Protein AF-A0A7V9R9I0-F1 (afdb_monomer)

Secondary structure (DSSP, 8-state):
-HHHHHHHHHHHHHHHHHHHT-HHHHHHHHHHHHHHHHHHHHHHTTTHHHHHHHHHHH-HHHHHHHHHHHHHHHHHHHHHHHS-HHHHHHHHHHHHHHHHHHHH-SSS-HHHHHHHHHHHH-S------------

Radius of gyration: 20.14 Å; Cα contacts (8 Å, |Δi|>4): 36; chains: 1; bounding box: 39×69×48 Å

pLDDT: mean 72.85, std 13.13, range [37.06, 94.62]

Solvent-accessible surface area (backbone atoms only — not comparable to full-atom values): 7776 Å² total; per-residue (Å²): 111,73,62,65,55,47,54,54,48,61,71,43,41,72,59,52,54,55,58,68,67,32,66,68,58,47,52,52,49,52,52,51,48,54,51,52,48,52,54,47,51,66,62,34,50,96,59,32,71,62,46,45,50,53,50,41,76,72,32,66,69,54,44,52,51,52,51,50,53,52,51,52,51,52,50,52,49,54,49,26,73,70,49,64,81,66,43,35,50,52,51,49,53,51,52,50,51,52,47,50,49,42,62,73,35,87,85,48,52,72,67,56,36,47,53,45,45,32,72,75,73,43,72,81,72,76,82,75,78,78,74,80,79,83,127

Structure (mmCIF, N/CA/C/O backbone):
data_AF-A0A7V9R9I0-F1
#
_entry.id   AF-A0A7V9R9I0-F1
#
loop_
_atom_site.group_PDB
_atom_site.id
_atom_site.type_symbol
_atom_site.label_atom_id
_atom_site.label_alt_id
_atom_site.label_comp_id
_atom_site.label_asym_id
_atom_site.label_entity_id
_atom_site.label_seq_id
_atom_site.pdbx_PDB_ins_code
_atom_site.Cartn_x
_atom_site.Cartn_y
_atom_site.Cartn_z
_atom_site.occupancy
_atom_site.B_iso_or_equiv
_atom_site.auth_seq_id
_atom_site.auth_comp_id
_atom_site.auth_asym_id
_atom_site.auth_atom_id
_atom_site.pdbx_PDB_model_num
ATOM 1 N N . MET A 1 1 ? -3.849 14.418 -23.214 1.00 48.44 1 MET A N 1
ATOM 2 C CA . MET A 1 1 ? -3.598 13.506 -22.062 1.00 48.44 1 MET A CA 1
ATOM 3 C C . MET A 1 1 ? -3.880 12.045 -22.398 1.00 48.44 1 MET A C 1
ATOM 5 O O . MET A 1 1 ? -3.061 11.208 -22.042 1.00 48.44 1 MET A O 1
ATOM 9 N N . ARG A 1 2 ? -4.978 11.728 -23.107 1.00 52.19 2 ARG A N 1
ATOM 10 C CA . ARG A 1 2 ? -5.246 10.369 -23.620 1.00 52.19 2 ARG A CA 1
ATOM 11 C C . ARG A 1 2 ? -4.104 9.809 -24.475 1.00 52.19 2 ARG A C 1
ATOM 13 O O . ARG A 1 2 ? -3.836 8.619 -24.391 1.00 52.19 2 ARG A O 1
ATOM 20 N N . ASP A 1 3 ? -3.413 10.670 -25.214 1.00 56.28 3 ASP A N 1
ATOM 21 C CA . ASP A 1 3 ? -2.388 10.250 -26.175 1.00 56.28 3 ASP A CA 1
ATOM 22 C C . ASP A 1 3 ? -1.110 9.758 -25.484 1.00 56.28 3 ASP A C 1
ATOM 24 O O . ASP A 1 3 ? -0.665 8.659 -25.771 1.00 56.28 3 ASP A O 1
ATOM 28 N N . LYS A 1 4 ? -0.600 10.465 -24.460 1.00 57.09 4 LYS A N 1
ATOM 29 C CA . LYS A 1 4 ? 0.560 10.007 -23.659 1.00 57.09 4 LYS A CA 1
ATOM 30 C C . LYS A 1 4 ? 0.298 8.703 -22.900 1.00 57.09 4 LYS A C 1
ATOM 32 O O . LYS A 1 4 ? 1.187 7.863 -22.790 1.00 57.09 4 LYS A O 1
ATOM 37 N N . ALA A 1 5 ? -0.908 8.545 -22.355 1.00 51.47 5 ALA A N 1
ATOM 38 C CA . ALA A 1 5 ? -1.294 7.316 -21.668 1.00 51.47 5 ALA A CA 1
ATOM 39 C C . ALA A 1 5 ? -1.388 6.138 -22.650 1.00 51.47 5 ALA A C 1
ATOM 41 O O . ALA A 1 5 ? -0.917 5.052 -22.333 1.00 51.47 5 ALA A O 1
ATOM 42 N N . ARG A 1 6 ? -1.934 6.361 -23.854 1.00 59.94 6 ARG A N 1
ATOM 43 C CA . ARG A 1 6 ? -1.978 5.353 -24.923 1.00 59.94 6 ARG A CA 1
ATOM 44 C C . ARG A 1 6 ? -0.583 4.945 -25.386 1.00 59.94 6 ARG A C 1
ATOM 46 O O . ARG A 1 6 ? -0.315 3.754 -25.405 1.00 59.94 6 ARG A O 1
ATOM 53 N N . ASP A 1 7 ? 0.308 5.903 -25.616 1.00 67.62 7 ASP A N 1
ATOM 54 C CA . ASP A 1 7 ? 1.692 5.663 -26.059 1.00 67.62 7 ASP A CA 1
ATOM 55 C C . ASP A 1 7 ? 2.506 4.846 -25.031 1.00 67.62 7 ASP A C 1
ATOM 57 O O . ASP A 1 7 ? 3.274 3.935 -25.352 1.00 67.62 7 ASP A O 1
ATOM 61 N N . THR A 1 8 ? 2.282 5.123 -23.741 1.00 63.69 8 THR A N 1
ATOM 62 C CA . THR A 1 8 ? 2.911 4.383 -22.632 1.00 63.69 8 THR A CA 1
ATOM 63 C C . THR A 1 8 ? 2.350 2.961 -22.512 1.00 63.69 8 THR A C 1
ATOM 65 O O . THR A 1 8 ? 3.079 2.019 -22.212 1.00 63.69 8 THR A O 1
ATOM 68 N N . VAL A 1 9 ? 1.053 2.780 -22.769 1.00 66.38 9 VAL A N 1
ATOM 69 C CA . VAL A 1 9 ? 0.413 1.457 -22.772 1.00 66.38 9 VAL A CA 1
ATOM 70 C C . VAL A 1 9 ? 0.850 0.638 -23.990 1.00 66.38 9 VAL A C 1
ATOM 72 O O . VAL A 1 9 ? 1.129 -0.550 -23.849 1.00 66.38 9 VAL A O 1
ATOM 75 N N . GLU A 1 10 ? 0.970 1.256 -25.166 1.00 69.00 10 GLU A N 1
ATOM 76 C CA . GLU A 1 10 ? 1.427 0.595 -26.395 1.00 69.00 10 GLU A CA 1
ATOM 77 C C . GLU A 1 10 ? 2.881 0.130 -26.297 1.00 69.00 10 GLU A C 1
ATOM 79 O O . GLU A 1 10 ? 3.192 -0.999 -26.672 1.00 69.00 10 GLU A O 1
ATOM 84 N N . SER A 1 11 ? 3.760 0.945 -25.712 1.00 68.19 11 SER A N 1
ATOM 85 C CA . SER A 1 11 ? 5.162 0.568 -25.477 1.00 68.19 11 SER A CA 1
ATO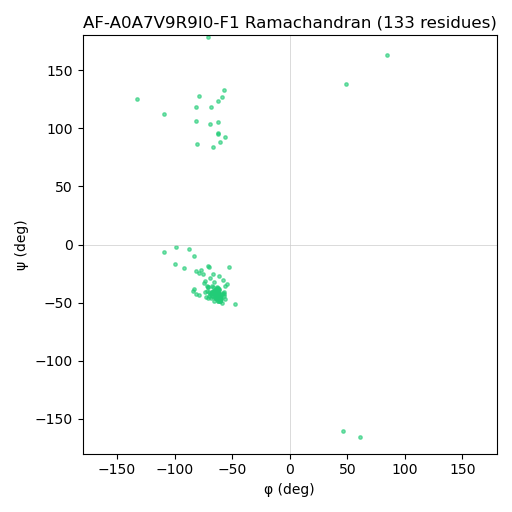M 86 C C . SER A 1 11 ? 5.335 -0.516 -24.404 1.00 68.19 11 SER A C 1
ATOM 88 O O . SER A 1 11 ? 6.269 -1.318 -24.479 1.00 68.19 11 SER A O 1
ATOM 90 N N . ALA A 1 12 ? 4.424 -0.597 -23.429 1.00 68.88 12 ALA A N 1
ATOM 91 C CA . ALA A 1 12 ? 4.421 -1.644 -22.406 1.00 68.88 12 ALA A CA 1
ATOM 92 C C . ALA A 1 12 ? 3.787 -2.965 -22.883 1.00 68.88 12 ALA A C 1
ATOM 94 O O . ALA A 1 12 ? 4.097 -4.025 -22.332 1.00 68.88 12 ALA A O 1
ATOM 95 N N . ARG A 1 13 ? 2.932 -2.922 -23.912 1.00 72.00 13 ARG A N 1
ATOM 96 C CA . ARG A 1 13 ? 2.158 -4.061 -24.426 1.00 72.00 13 ARG A CA 1
ATOM 97 C C . ARG A 1 13 ? 2.968 -5.350 -24.656 1.00 72.00 13 ARG A C 1
ATOM 99 O O . ARG A 1 13 ? 2.561 -6.368 -24.099 1.00 72.00 13 ARG A O 1
ATOM 106 N N . PRO A 1 14 ? 4.109 -5.352 -25.374 1.00 73.88 14 PRO A N 1
ATOM 107 C CA . PRO A 1 14 ? 4.857 -6.589 -25.627 1.00 73.88 14 PRO A CA 1
ATOM 108 C C . PRO A 1 14 ? 5.465 -7.205 -24.357 1.00 73.88 14 PRO A C 1
ATOM 110 O O . PRO A 1 14 ? 5.671 -8.415 -24.287 1.00 73.88 14 PRO A O 1
ATOM 113 N N . TYR A 1 15 ? 5.734 -6.397 -23.329 1.00 62.75 15 TYR A N 1
ATOM 114 C CA . TYR A 1 15 ? 6.225 -6.893 -22.044 1.00 62.75 15 TYR A CA 1
ATOM 115 C C . TYR A 1 15 ? 5.087 -7.477 -21.212 1.00 62.75 15 TYR A C 1
ATOM 117 O O . TYR A 1 15 ? 5.234 -8.558 -20.648 1.00 62.75 15 TYR A O 1
ATOM 125 N N . VAL A 1 16 ? 3.939 -6.797 -21.179 1.00 71.62 16 VAL A N 1
ATOM 126 C CA . VAL A 1 16 ? 2.743 -7.276 -20.475 1.00 71.62 16 VAL A CA 1
ATOM 127 C C . VAL A 1 16 ? 2.232 -8.578 -21.090 1.00 71.62 16 VAL A C 1
ATOM 129 O O . VAL A 1 16 ? 1.967 -9.514 -20.348 1.00 71.62 16 VAL A O 1
ATOM 132 N N . GLU A 1 17 ? 2.156 -8.682 -22.420 1.00 72.19 17 GLU A N 1
ATOM 133 C CA . GLU A 1 17 ? 1.728 -9.909 -23.112 1.00 72.19 17 GLU A CA 1
ATOM 134 C C . GLU A 1 17 ? 2.660 -11.089 -22.812 1.00 72.19 17 GLU A C 1
ATOM 136 O O . GLU A 1 17 ? 2.186 -12.202 -22.590 1.00 72.19 17 GLU A O 1
ATOM 141 N N . ARG A 1 18 ? 3.974 -10.853 -22.715 1.00 71.81 18 ARG A N 1
ATOM 142 C CA . ARG A 1 18 ? 4.944 -11.899 -22.371 1.00 71.81 18 ARG A CA 1
ATOM 143 C C . ARG A 1 18 ? 4.800 -12.394 -20.931 1.00 71.81 18 ARG A C 1
ATOM 145 O O . ARG A 1 18 ? 4.871 -13.595 -20.714 1.00 71.81 18 ARG A O 1
ATOM 152 N N . PHE A 1 19 ? 4.594 -11.498 -19.966 1.00 67.31 19 PHE A N 1
ATOM 153 C CA . PHE A 1 19 ? 4.373 -11.888 -18.567 1.00 67.31 19 PHE A CA 1
ATOM 154 C C . PHE A 1 19 ? 2.981 -12.485 -18.333 1.00 67.31 19 PHE A C 1
ATOM 156 O O . PHE A 1 19 ? 2.825 -13.350 -17.483 1.00 67.31 19 PHE A O 1
ATOM 163 N N . ALA A 1 20 ? 1.968 -12.046 -19.081 1.00 69.56 20 ALA A N 1
ATOM 164 C CA . ALA A 1 20 ? 0.610 -12.573 -18.971 1.00 69.56 20 ALA A CA 1
ATOM 165 C C . ALA A 1 20 ? 0.448 -13.962 -19.606 1.00 69.56 20 ALA A C 1
ATOM 167 O O . ALA A 1 20 ? -0.451 -14.700 -19.219 1.00 69.56 20 ALA A O 1
ATOM 168 N N . SER A 1 21 ? 1.297 -14.303 -20.579 1.00 74.06 21 SER A N 1
ATOM 169 C CA . SER A 1 21 ? 1.277 -15.608 -21.258 1.00 74.06 21 SER A CA 1
ATOM 170 C C . SER A 1 21 ? 2.109 -16.678 -20.543 1.00 74.06 21 SER A C 1
ATOM 172 O O . SER A 1 21 ? 2.151 -17.816 -20.999 1.00 74.06 21 SER A O 1
ATOM 174 N N . ASP A 1 22 ? 2.802 -16.318 -19.463 1.00 82.62 22 ASP A N 1
ATOM 175 C CA . ASP A 1 22 ? 3.575 -17.245 -18.641 1.00 82.62 22 ASP A CA 1
ATOM 176 C C . ASP A 1 22 ? 2.625 -17.963 -17.664 1.00 82.62 22 ASP A C 1
ATOM 178 O O . ASP A 1 22 ? 2.097 -17.353 -16.727 1.00 82.62 22 ASP A O 1
ATOM 182 N N . GLU A 1 23 ? 2.341 -19.241 -17.935 1.00 75.31 23 GLU A N 1
ATOM 183 C CA . GLU A 1 23 ? 1.365 -20.036 -17.175 1.00 75.31 23 GLU A CA 1
ATOM 184 C C . GLU A 1 23 ? 1.792 -20.244 -15.712 1.00 75.31 23 GLU A C 1
ATOM 186 O O . GLU A 1 23 ? 0.958 -20.123 -14.811 1.00 75.31 23 GLU A O 1
ATOM 191 N N . ASP A 1 24 ? 3.089 -20.445 -15.456 1.00 75.50 24 ASP A N 1
ATOM 192 C CA . ASP A 1 24 ? 3.623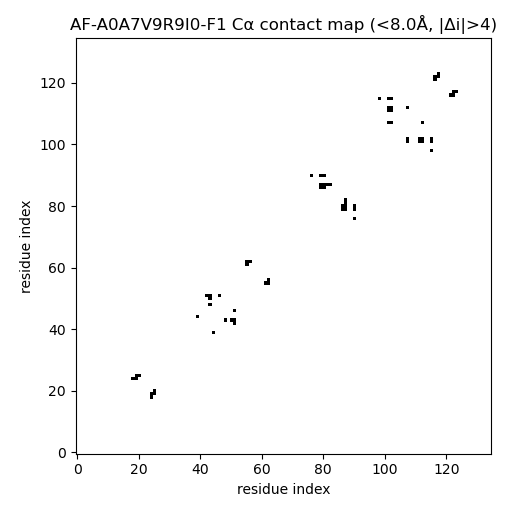 -20.632 -14.103 1.00 75.50 24 ASP A CA 1
ATOM 193 C C . ASP A 1 24 ? 3.493 -19.341 -13.285 1.00 75.50 24 ASP A C 1
ATOM 195 O O . ASP A 1 24 ? 3.051 -19.342 -12.129 1.00 75.50 24 ASP A O 1
ATOM 199 N N . LEU A 1 25 ? 3.829 -18.198 -13.894 1.00 75.94 25 LEU A N 1
ATOM 200 C CA . LEU A 1 25 ? 3.669 -16.899 -13.247 1.00 75.94 25 LEU A CA 1
ATOM 201 C C . LEU A 1 25 ? 2.196 -16.613 -12.927 1.00 75.94 25 LEU A C 1
ATOM 203 O O . LEU A 1 25 ? 1.887 -16.103 -11.845 1.00 75.94 25 LEU A O 1
ATOM 207 N N . HIS A 1 26 ? 1.284 -16.949 -13.839 1.00 80.56 26 HIS A N 1
ATOM 208 C CA . HIS A 1 26 ? -0.149 -16.755 -13.644 1.00 80.56 26 HIS A CA 1
ATOM 209 C C . HIS A 1 26 ? -0.681 -17.551 -12.445 1.00 80.56 26 HIS A C 1
ATOM 211 O O . HIS A 1 26 ? -1.377 -16.981 -11.596 1.00 80.56 26 HIS A O 1
ATOM 217 N N . ASP A 1 27 ? -0.313 -18.826 -12.323 1.00 84.88 27 ASP A N 1
ATOM 218 C CA . ASP A 1 27 ? -0.756 -19.671 -11.215 1.00 84.88 27 ASP A CA 1
ATOM 219 C C . ASP A 1 27 ? -0.205 -19.189 -9.867 1.00 84.88 27 ASP A C 1
ATOM 221 O O . ASP A 1 27 ? -0.954 -19.087 -8.885 1.00 84.88 27 ASP A O 1
ATOM 225 N N . HIS A 1 28 ? 1.067 -18.784 -9.819 1.00 83.00 28 HIS A N 1
ATOM 226 C CA . HIS A 1 28 ? 1.661 -18.197 -8.618 1.00 83.00 28 HIS A CA 1
ATOM 227 C C . HIS A 1 28 ? 0.988 -16.881 -8.211 1.00 83.00 28 HIS A C 1
ATOM 229 O O . HIS A 1 28 ? 0.683 -16.681 -7.031 1.00 83.00 28 HIS A O 1
ATOM 235 N N . VAL A 1 29 ? 0.699 -15.995 -9.168 1.00 83.00 29 VAL A N 1
ATOM 236 C CA . VAL A 1 29 ? -0.001 -14.728 -8.907 1.00 83.00 29 VAL A CA 1
ATOM 237 C C . VAL A 1 29 ? -1.429 -14.982 -8.428 1.00 83.00 29 VAL A C 1
ATOM 239 O O . VAL A 1 29 ? -1.874 -14.350 -7.469 1.00 83.00 29 VAL A O 1
ATOM 242 N N . LYS A 1 30 ? -2.146 -15.932 -9.032 1.00 86.62 30 LYS A N 1
ATOM 243 C CA . LYS A 1 30 ? -3.507 -16.305 -8.629 1.00 86.62 30 LYS A CA 1
ATOM 244 C C . LYS A 1 30 ? -3.542 -16.884 -7.217 1.00 86.62 30 LYS A C 1
ATOM 246 O O . LYS A 1 30 ? -4.423 -16.525 -6.428 1.00 86.62 30 LYS A O 1
ATOM 251 N N . ALA A 1 31 ? -2.585 -17.744 -6.876 1.00 88.06 31 ALA A N 1
ATOM 252 C CA . ALA A 1 31 ? -2.444 -18.301 -5.535 1.00 88.06 31 ALA A CA 1
ATOM 253 C C . ALA A 1 31 ? -2.112 -17.212 -4.499 1.00 88.06 31 ALA A C 1
ATOM 255 O O . ALA A 1 31 ? -2.754 -17.141 -3.444 1.00 88.06 31 ALA A O 1
ATOM 256 N N . ALA A 1 32 ? -1.166 -16.323 -4.818 1.00 86.12 32 ALA A N 1
ATOM 257 C CA . ALA A 1 32 ? -0.799 -15.193 -3.969 1.00 86.12 32 ALA A CA 1
ATOM 258 C C . ALA A 1 32 ? -1.986 -14.241 -3.752 1.00 86.12 32 ALA A C 1
ATOM 260 O O . ALA A 1 32 ? -2.306 -13.905 -2.613 1.00 86.12 32 ALA A O 1
ATOM 261 N N . TYR A 1 33 ? -2.700 -13.878 -4.822 1.00 83.69 33 TYR A N 1
ATOM 262 C CA . TYR A 1 33 ? -3.896 -13.039 -4.752 1.00 83.69 33 TYR A CA 1
ATOM 263 C C . TYR A 1 33 ? -4.998 -13.682 -3.907 1.00 83.69 33 TYR A C 1
ATOM 265 O O . TYR A 1 33 ? -5.576 -13.024 -3.047 1.00 83.69 33 TYR A O 1
ATOM 273 N N . SER A 1 34 ? -5.267 -14.975 -4.104 1.00 88.62 34 SER A N 1
ATOM 274 C CA . SER A 1 34 ? -6.284 -15.701 -3.331 1.00 88.62 34 SER A CA 1
ATOM 275 C C . SER A 1 34 ? -5.946 -15.737 -1.838 1.00 88.62 34 SER A C 1
ATOM 277 O O . SER A 1 34 ? -6.829 -15.589 -0.994 1.00 88.62 34 SER A O 1
ATOM 279 N N . SER A 1 35 ? -4.662 -15.893 -1.510 1.00 89.31 35 SER A N 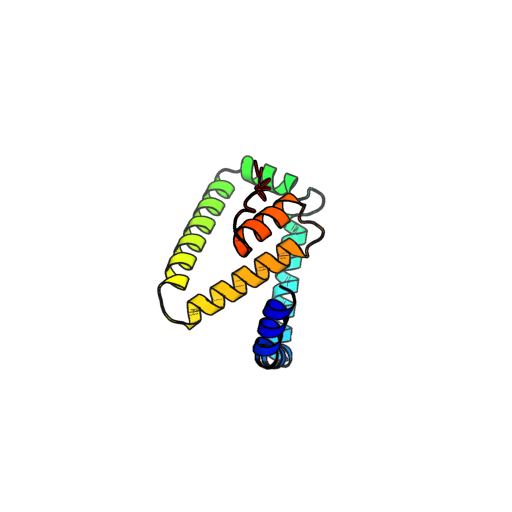1
ATOM 280 C CA . SER A 1 35 ? -4.174 -15.886 -0.127 1.00 89.31 35 SER A CA 1
ATOM 281 C C . SER A 1 35 ? -4.297 -14.496 0.496 1.00 89.31 35 SER A C 1
ATOM 283 O O . SER A 1 35 ? -4.842 -14.358 1.589 1.00 89.31 35 SER A O 1
ATOM 285 N N . ALA A 1 36 ? -3.877 -13.460 -0.233 1.00 83.81 36 ALA A N 1
ATOM 286 C CA . ALA A 1 36 ? -4.019 -12.071 0.189 1.00 83.81 36 ALA A CA 1
ATOM 287 C C . ALA A 1 36 ? -5.490 -11.682 0.388 1.00 83.81 36 ALA A C 1
ATOM 289 O O . ALA A 1 36 ? -5.829 -11.052 1.386 1.00 83.81 36 ALA A O 1
ATOM 290 N N . ARG A 1 37 ? -6.381 -12.100 -0.521 1.00 83.94 37 ARG A N 1
ATOM 291 C CA . ARG A 1 37 ? -7.821 -11.853 -0.416 1.00 83.94 37 ARG A CA 1
ATOM 292 C C . ARG A 1 37 ? -8.423 -12.508 0.820 1.00 83.94 37 ARG A C 1
ATOM 294 O O . ARG A 1 37 ? -9.190 -11.861 1.515 1.00 83.94 37 ARG A O 1
ATOM 301 N N . ARG A 1 38 ? -8.047 -13.752 1.124 1.00 84.94 38 ARG A N 1
ATOM 302 C CA . ARG A 1 38 ? -8.513 -14.434 2.338 1.00 84.94 38 ARG A CA 1
ATOM 303 C C . ARG A 1 38 ? -8.114 -13.669 3.601 1.00 84.94 38 ARG A C 1
ATOM 305 O O . ARG A 1 38 ? -8.965 -13.431 4.447 1.00 84.94 38 ARG A O 1
ATOM 312 N N . ILE A 1 39 ? -6.851 -13.249 3.690 1.00 82.88 39 ILE A N 1
ATOM 313 C CA . ILE A 1 39 ? -6.341 -12.454 4.817 1.00 82.88 39 ILE A CA 1
ATOM 314 C C . ILE A 1 39 ? -7.073 -11.108 4.906 1.00 82.88 39 ILE A C 1
ATOM 316 O O . ILE A 1 39 ? -7.445 -10.677 5.992 1.00 82.88 39 ILE A O 1
ATOM 320 N N . TYR A 1 40 ? -7.315 -10.450 3.770 1.00 75.31 40 TYR A N 1
ATOM 321 C CA . TYR A 1 40 ? -8.074 -9.202 3.712 1.00 75.31 40 TYR A CA 1
ATOM 322 C C . TYR A 1 40 ? -9.517 -9.381 4.195 1.00 75.31 40 TYR A C 1
ATOM 324 O O . TYR A 1 40 ? -9.974 -8.604 5.029 1.00 75.31 40 TYR A O 1
ATOM 332 N N . ASP A 1 41 ? -10.218 -10.404 3.706 1.00 80.56 41 ASP A N 1
ATOM 333 C CA . ASP A 1 41 ? -11.604 -10.695 4.078 1.00 80.56 41 ASP A CA 1
ATOM 334 C C . ASP A 1 41 ? -11.711 -11.032 5.580 1.00 80.56 41 ASP A C 1
ATOM 336 O O . ASP A 1 41 ? -12.653 -10.598 6.242 1.00 80.56 41 ASP A O 1
ATOM 340 N N . GLU A 1 42 ? -10.718 -11.734 6.139 1.00 76.56 42 GLU A N 1
ATOM 341 C CA . GLU A 1 42 ? -10.620 -12.042 7.572 1.00 76.56 42 GLU A CA 1
ATOM 342 C C . GLU A 1 42 ? -10.317 -10.802 8.429 1.00 76.56 42 GLU A C 1
ATOM 344 O O . GLU A 1 42 ? -10.927 -10.608 9.481 1.00 76.56 42 GLU A O 1
ATOM 349 N N . LEU A 1 43 ? -9.401 -9.941 7.977 1.00 73.44 43 LEU A N 1
ATOM 350 C CA . LEU A 1 43 ? -9.026 -8.719 8.690 1.00 73.44 43 LEU A CA 1
ATOM 351 C C . LEU A 1 43 ? -10.131 -7.660 8.652 1.00 73.44 43 LEU A C 1
ATOM 353 O O . LEU A 1 43 ? -10.412 -7.031 9.670 1.00 73.44 43 LEU A O 1
ATOM 357 N N . ILE A 1 44 ? -10.720 -7.421 7.480 1.00 72.88 44 ILE A N 1
ATOM 358 C CA . ILE A 1 44 ? -11.686 -6.338 7.253 1.00 72.88 44 ILE A CA 1
ATOM 359 C C . ILE A 1 44 ? -13.072 -6.772 7.727 1.00 72.88 44 ILE A C 1
ATOM 361 O O . ILE A 1 44 ? -13.737 -5.993 8.410 1.00 72.88 44 ILE A O 1
ATOM 365 N N . GLY A 1 45 ? -13.483 -8.012 7.432 1.00 68.31 45 GLY A N 1
ATOM 366 C CA . GLY A 1 45 ? -14.708 -8.626 7.941 1.00 68.31 45 GLY A CA 1
ATOM 367 C C . GLY A 1 45 ? -15.973 -7.744 7.868 1.00 68.31 45 GLY A C 1
ATOM 368 O O . GLY A 1 45 ? -16.034 -6.760 7.128 1.00 68.31 45 GLY A O 1
ATOM 369 N N . PRO A 1 46 ? -17.019 -8.062 8.652 1.00 65.56 46 PRO A N 1
ATOM 370 C CA . PRO A 1 46 ? -18.254 -7.268 8.701 1.00 65.56 46 PRO A CA 1
ATOM 371 C C . PRO A 1 46 ? -18.087 -5.898 9.382 1.00 65.56 46 PRO A C 1
ATOM 373 O O . PRO A 1 46 ? -18.911 -5.009 9.183 1.00 65.56 46 PRO A O 1
ATOM 376 N N . SER A 1 47 ? -17.032 -5.712 10.180 1.00 69.12 47 SER A N 1
ATOM 377 C CA . SER A 1 47 ? -16.766 -4.473 10.930 1.00 69.12 47 SER A CA 1
ATOM 378 C C . SER A 1 47 ? -16.056 -3.395 10.099 1.00 69.12 47 SER A C 1
ATOM 380 O O . SER A 1 47 ? -15.918 -2.255 10.553 1.00 69.12 47 SER A O 1
ATOM 382 N N . GLY A 1 48 ? -15.593 -3.747 8.896 1.00 72.38 48 GLY A N 1
ATOM 383 C CA . GLY A 1 48 ? -14.923 -2.846 7.968 1.00 72.38 48 GLY A CA 1
ATOM 384 C C . GLY A 1 48 ? -13.625 -2.237 8.512 1.00 72.38 48 GLY A C 1
ATOM 385 O O . GLY A 1 48 ? -13.074 -2.640 9.539 1.00 72.38 48 GLY A O 1
ATOM 386 N N . ALA A 1 49 ? -13.148 -1.196 7.825 1.00 70.94 49 ALA A N 1
ATOM 387 C CA . ALA A 1 49 ? -11.928 -0.472 8.194 1.00 70.94 49 ALA A CA 1
ATOM 388 C C . ALA A 1 49 ? -11.981 0.127 9.616 1.00 70.94 49 ALA A C 1
ATOM 390 O O . ALA A 1 49 ? -10.959 0.206 10.297 1.00 70.94 49 ALA A O 1
ATOM 391 N N . THR A 1 50 ? -13.172 0.496 10.098 1.00 76.00 50 THR A N 1
ATOM 392 C CA . THR A 1 50 ? -13.383 1.031 11.451 1.00 76.00 50 THR A CA 1
ATOM 393 C C . THR A 1 50 ? -13.064 0.001 12.536 1.00 76.00 50 THR A C 1
ATOM 395 O O . THR A 1 50 ? -12.461 0.351 13.550 1.00 76.00 50 THR A O 1
ATOM 398 N N . GLY A 1 51 ? -13.415 -1.272 12.325 1.00 79.12 51 GLY A N 1
ATOM 399 C CA . GLY A 1 51 ? -13.098 -2.352 13.261 1.00 79.12 51 GLY A CA 1
ATOM 400 C C . GLY A 1 51 ? -11.593 -2.578 13.411 1.00 79.12 51 GLY A C 1
ATOM 401 O O . GLY A 1 51 ? -11.094 -2.683 14.533 1.00 79.12 51 GLY A O 1
ATOM 402 N N . ILE A 1 52 ? -10.861 -2.569 12.292 1.00 79.12 52 ILE A N 1
ATOM 403 C CA . ILE A 1 52 ? -9.394 -2.667 12.298 1.00 79.12 52 ILE A CA 1
ATOM 404 C C . ILE A 1 52 ? -8.783 -1.470 13.028 1.00 79.12 52 ILE A C 1
ATOM 406 O O . ILE A 1 52 ? -7.962 -1.656 13.925 1.00 79.12 52 ILE A O 1
ATOM 410 N N . ALA A 1 53 ? -9.212 -0.250 12.692 1.00 80.06 53 ALA A N 1
ATOM 411 C CA . ALA A 1 53 ? -8.695 0.966 13.314 1.00 80.06 53 ALA A CA 1
ATOM 412 C C . ALA A 1 53 ? -8.893 0.958 14.838 1.00 80.06 53 ALA A C 1
ATOM 414 O O . ALA A 1 53 ? -7.977 1.293 15.584 1.00 80.06 53 ALA A O 1
ATOM 415 N N . MET A 1 54 ? -10.058 0.508 15.310 1.00 82.94 54 MET A N 1
ATOM 416 C CA . MET A 1 54 ? -10.344 0.380 16.740 1.00 82.94 54 MET A CA 1
ATOM 417 C C . MET A 1 54 ? -9.484 -0.683 17.428 1.00 82.94 54 MET A C 1
ATOM 419 O O . MET A 1 54 ? -9.079 -0.479 18.572 1.00 82.94 54 MET A O 1
ATOM 423 N N . LYS A 1 55 ? -9.191 -1.802 16.754 1.00 83.12 55 LYS A N 1
ATOM 424 C CA . LYS A 1 55 ? -8.305 -2.849 17.279 1.00 83.12 55 LYS A CA 1
ATOM 425 C C . LYS A 1 55 ? -6.877 -2.329 17.430 1.00 83.12 55 LYS A C 1
ATOM 427 O O . LYS A 1 55 ? -6.311 -2.439 18.509 1.00 83.12 55 LYS A O 1
ATOM 432 N N . VAL A 1 56 ? -6.348 -1.683 16.391 1.00 86.44 56 VAL A N 1
ATOM 433 C CA . VAL A 1 56 ? -5.021 -1.050 16.420 1.00 86.44 56 VAL A CA 1
ATOM 434 C C . VAL A 1 56 ? -4.956 0.032 17.492 1.00 86.44 56 VAL A C 1
ATOM 436 O O . VAL A 1 56 ? -4.056 0.017 18.316 1.00 86.44 56 VAL A O 1
ATOM 439 N N . ALA A 1 57 ? -5.932 0.937 17.561 1.00 87.25 57 ALA A N 1
ATOM 440 C CA . ALA A 1 57 ? -5.918 2.032 18.532 1.00 87.25 57 ALA A CA 1
ATOM 441 C C . ALA A 1 57 ? -5.936 1.562 19.999 1.00 87.25 57 ALA A C 1
ATOM 443 O O . ALA A 1 57 ? -5.462 2.277 20.883 1.00 87.25 57 ALA A O 1
ATOM 444 N N . ARG A 1 58 ? -6.492 0.378 20.273 1.00 89.06 58 ARG A N 1
ATOM 445 C CA . ARG A 1 58 ? -6.592 -0.180 21.630 1.00 89.06 58 ARG A CA 1
ATOM 446 C C . ARG A 1 58 ? -5.419 -1.075 22.017 1.00 89.06 58 ARG A C 1
ATOM 448 O O . ARG A 1 58 ? -5.210 -1.280 23.208 1.00 89.06 58 ARG A O 1
ATOM 455 N N . ASP A 1 59 ? -4.681 -1.589 21.043 1.00 91.56 59 ASP A N 1
ATOM 456 C CA . ASP A 1 59 ? -3.611 -2.559 21.246 1.00 91.56 59 ASP A CA 1
ATOM 457 C C . ASP A 1 59 ? -2.244 -1.901 21.004 1.00 91.56 59 ASP A C 1
ATOM 459 O O . ASP A 1 59 ? -1.924 -1.494 19.887 1.00 91.56 59 ASP A O 1
ATOM 463 N N . LYS A 1 60 ? -1.450 -1.748 22.070 1.00 91.81 60 LYS A N 1
ATOM 464 C CA . LYS A 1 60 ? -0.124 -1.117 21.987 1.00 91.81 60 LYS A CA 1
ATOM 465 C C . LYS A 1 60 ? 0.899 -1.994 21.279 1.00 91.81 60 LYS A C 1
ATOM 467 O O . LYS A 1 60 ? 1.711 -1.458 20.532 1.00 91.81 60 LYS A O 1
ATOM 472 N N . ASP A 1 61 ? 0.824 -3.307 21.464 1.00 90.94 61 ASP A N 1
ATOM 473 C CA . ASP A 1 61 ? 1.748 -4.238 20.820 1.00 90.94 61 ASP A CA 1
ATOM 474 C C . ASP A 1 61 ? 1.518 -4.205 19.306 1.00 90.94 61 ASP A C 1
ATOM 476 O O . ASP A 1 61 ? 2.459 -4.122 18.518 1.00 90.94 61 ASP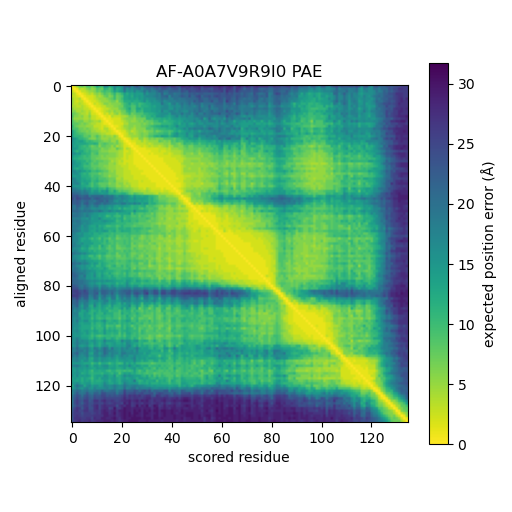 A O 1
ATOM 480 N N . LEU A 1 62 ? 0.249 -4.136 18.892 1.00 88.00 62 LEU A N 1
ATOM 481 C CA . LEU A 1 62 ? -0.112 -3.986 17.486 1.00 88.00 62 LEU A CA 1
ATOM 482 C C . LEU A 1 62 ? 0.301 -2.621 16.911 1.00 88.00 62 LEU A C 1
ATOM 484 O O . LEU A 1 62 ? 0.683 -2.541 15.745 1.00 88.00 62 LEU 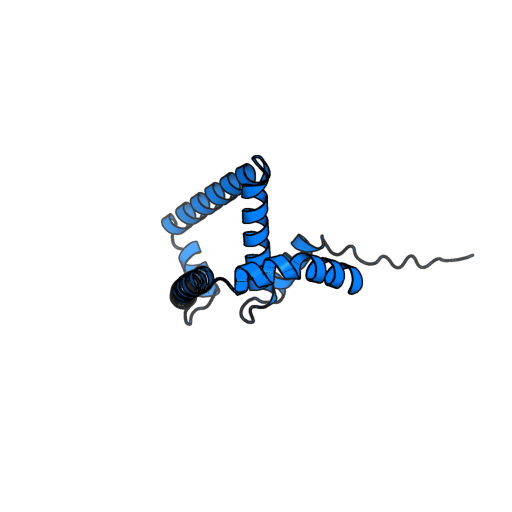A O 1
ATOM 488 N N . GLN A 1 63 ? 0.239 -1.543 17.699 1.00 91.88 63 GLN A N 1
ATOM 489 C CA . GLN A 1 63 ? 0.736 -0.226 17.277 1.00 91.88 63 GLN A CA 1
ATOM 490 C C . GLN A 1 63 ? 2.245 -0.225 17.049 1.00 91.88 63 GLN A C 1
ATOM 492 O O . GLN A 1 63 ? 2.704 0.326 16.046 1.00 91.88 63 GLN A O 1
ATOM 497 N N . ASP A 1 64 ? 3.006 -0.809 17.972 1.00 93.62 64 ASP A N 1
ATOM 498 C CA . ASP A 1 64 ? 4.461 -0.858 17.876 1.00 93.62 64 ASP A CA 1
ATOM 499 C C . ASP A 1 64 ? 4.906 -1.766 16.722 1.00 93.62 64 ASP A C 1
ATOM 501 O O . ASP A 1 64 ? 5.754 -1.355 15.930 1.00 93.62 64 ASP A O 1
ATOM 505 N N . GLU A 1 65 ? 4.263 -2.921 16.533 1.00 91.88 65 GLU A N 1
ATOM 506 C CA . GLU A 1 65 ? 4.524 -3.803 15.390 1.00 91.88 65 GLU A CA 1
ATOM 507 C C . GLU A 1 65 ? 4.238 -3.100 14.056 1.00 91.88 65 GLU A C 1
ATOM 509 O O . GLU A 1 65 ? 5.072 -3.098 13.150 1.00 91.88 65 GLU A O 1
ATOM 514 N N . LEU A 1 66 ? 3.095 -2.414 13.938 1.00 89.06 66 LEU A N 1
ATOM 515 C CA . LEU A 1 66 ? 2.774 -1.642 12.736 1.00 89.06 66 LEU A CA 1
ATOM 516 C C . LEU A 1 66 ? 3.783 -0.518 12.484 1.00 89.06 66 LEU A C 1
ATOM 518 O O . LEU A 1 66 ? 4.143 -0.276 11.331 1.00 89.06 66 LEU A O 1
ATOM 522 N N . ARG A 1 67 ? 4.253 0.167 13.535 1.00 91.44 67 ARG A N 1
ATOM 523 C CA . ARG A 1 67 ? 5.276 1.213 13.399 1.00 91.44 67 ARG A CA 1
ATOM 524 C C . ARG A 1 67 ? 6.586 0.628 12.877 1.00 91.44 67 ARG A C 1
ATOM 526 O O . ARG A 1 67 ? 7.135 1.174 11.921 1.00 91.44 67 ARG A O 1
ATOM 533 N N . ASN A 1 68 ? 7.029 -0.494 13.439 1.00 94.62 68 ASN A N 1
ATOM 534 C CA . ASN A 1 68 ? 8.245 -1.187 13.015 1.00 94.62 68 ASN A CA 1
ATOM 535 C C . ASN A 1 68 ? 8.151 -1.631 11.550 1.00 94.62 68 ASN A C 1
ATOM 537 O O . ASN A 1 68 ? 9.019 -1.295 10.747 1.00 94.62 68 ASN A O 1
ATOM 541 N N . VAL A 1 69 ? 7.049 -2.281 11.164 1.00 91.69 69 VAL A N 1
ATOM 542 C CA . VAL A 1 69 ? 6.817 -2.717 9.777 1.00 91.69 69 VAL A CA 1
ATOM 543 C C . VAL A 1 69 ? 6.841 -1.530 8.808 1.00 91.69 69 VAL A C 1
ATOM 545 O O . VAL A 1 69 ? 7.441 -1.606 7.734 1.00 91.69 69 VAL A O 1
ATOM 548 N N . VAL A 1 70 ? 6.224 -0.400 9.167 1.00 88.88 70 VAL A N 1
ATOM 549 C CA . VAL A 1 70 ? 6.250 0.815 8.334 1.00 88.88 70 VAL A CA 1
ATOM 550 C C . VAL A 1 70 ? 7.667 1.380 8.204 1.00 88.88 70 VAL A C 1
ATOM 552 O O . VAL A 1 70 ? 8.053 1.824 7.117 1.00 88.88 70 VAL A O 1
ATOM 555 N N . GLU A 1 71 ? 8.453 1.373 9.278 1.00 89.50 71 GLU A N 1
ATOM 556 C CA . GLU A 1 71 ? 9.847 1.820 9.258 1.00 89.50 71 GLU A CA 1
ATOM 557 C C . GLU A 1 71 ? 10.720 0.925 8.373 1.00 89.50 71 GLU A C 1
ATOM 559 O O . GLU A 1 71 ? 11.447 1.446 7.520 1.00 89.50 71 GLU A O 1
ATOM 564 N N . GLU A 1 72 ? 10.575 -0.395 8.484 1.00 88.81 72 GLU A N 1
ATOM 565 C CA . GLU A 1 72 ? 11.270 -1.371 7.644 1.00 88.81 72 GLU A CA 1
ATOM 566 C C . GLU A 1 72 ? 10.917 -1.204 6.165 1.00 88.81 72 GLU A C 1
ATOM 568 O O . GLU A 1 72 ? 11.807 -1.136 5.313 1.00 88.81 72 GLU A O 1
ATOM 573 N N . LEU A 1 73 ? 9.628 -1.052 5.840 1.00 83.94 73 LEU A N 1
ATOM 574 C CA . LEU A 1 73 ? 9.171 -0.798 4.472 1.00 83.94 73 LEU A CA 1
ATOM 575 C C . LEU A 1 73 ? 9.722 0.522 3.926 1.00 83.94 73 LEU A C 1
ATOM 577 O O . LEU A 1 73 ? 10.145 0.592 2.769 1.00 83.94 73 LEU A O 1
ATOM 581 N N . ARG A 1 74 ? 9.756 1.578 4.746 1.00 83.25 74 ARG A N 1
ATOM 582 C CA . ARG A 1 74 ? 10.333 2.873 4.362 1.00 83.25 74 ARG A CA 1
ATOM 583 C C . ARG A 1 74 ? 11.828 2.751 4.096 1.00 83.25 74 ARG A C 1
ATOM 585 O O . ARG A 1 74 ? 12.332 3.371 3.156 1.00 83.25 74 ARG A O 1
ATOM 592 N N . GLU A 1 75 ? 12.549 1.998 4.913 1.00 84.12 75 GLU A N 1
ATOM 593 C CA . GLU A 1 75 ? 13.979 1.795 4.735 1.00 84.12 75 GLU A CA 1
ATOM 594 C C . GLU A 1 75 ? 14.281 0.928 3.508 1.00 84.12 75 GLU A C 1
ATOM 596 O O . GLU A 1 75 ? 15.114 1.304 2.681 1.00 84.12 75 GLU A O 1
ATOM 601 N N . ALA A 1 76 ? 13.542 -0.167 3.325 1.00 82.69 76 ALA A N 1
ATOM 602 C CA . ALA A 1 76 ? 13.595 -0.999 2.128 1.00 82.69 76 ALA A CA 1
ATOM 603 C C . ALA A 1 76 ? 13.286 -0.180 0.868 1.00 82.69 76 ALA A C 1
ATOM 605 O O . ALA A 1 76 ?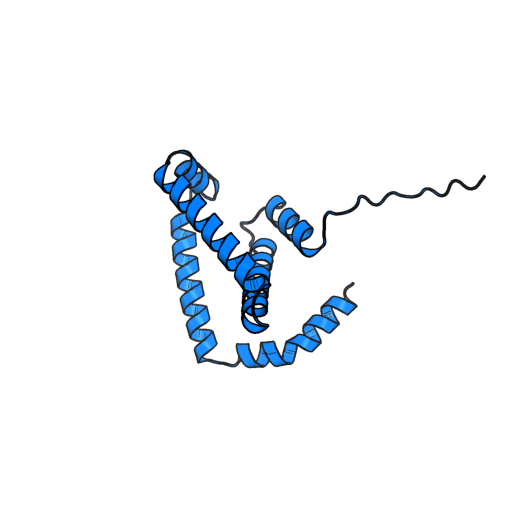 14.011 -0.282 -0.120 1.00 82.69 76 ALA A O 1
ATOM 606 N N . GLY A 1 77 ? 12.285 0.701 0.927 1.00 76.69 77 GLY A N 1
ATOM 607 C CA . GLY A 1 77 ? 11.953 1.641 -0.140 1.00 76.69 77 GLY A CA 1
AT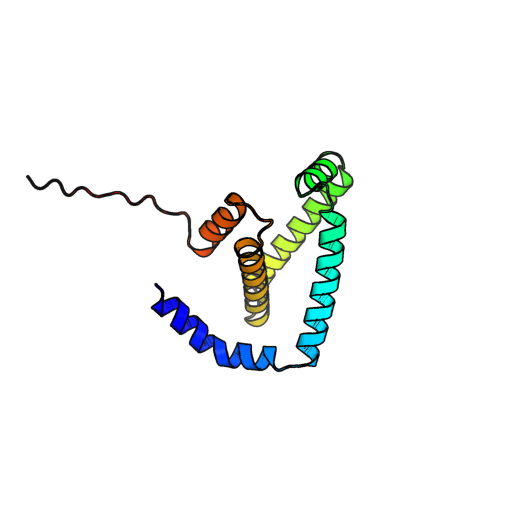OM 608 C C . GLY A 1 77 ? 13.119 2.568 -0.480 1.00 76.69 77 GLY A C 1
ATOM 609 O O . GLY A 1 77 ? 13.522 2.643 -1.636 1.00 76.69 77 GLY A O 1
ATOM 610 N N . LYS A 1 78 ? 13.738 3.214 0.519 1.00 78.88 78 LYS A N 1
ATOM 611 C CA . LYS A 1 78 ? 14.930 4.061 0.307 1.00 78.88 78 LYS A CA 1
ATOM 612 C C . LYS A 1 78 ? 16.081 3.291 -0.346 1.00 78.88 78 LYS A C 1
ATOM 614 O O . LYS A 1 78 ? 16.746 3.827 -1.231 1.00 78.88 78 LYS A O 1
ATOM 619 N N . ARG A 1 79 ? 16.314 2.042 0.072 1.00 73.56 79 ARG A N 1
ATOM 620 C CA . ARG A 1 79 ? 17.345 1.174 -0.521 1.00 73.56 79 ARG A CA 1
ATOM 621 C C . ARG A 1 79 ? 16.999 0.787 -1.961 1.00 73.56 79 ARG A C 1
ATOM 623 O O . ARG A 1 79 ? 17.877 0.820 -2.818 1.00 73.56 79 ARG A O 1
ATOM 630 N N . ALA A 1 80 ? 15.735 0.476 -2.233 1.00 68.94 80 ALA A N 1
ATOM 631 C CA . ALA A 1 80 ? 15.241 0.105 -3.555 1.00 68.94 80 ALA A CA 1
ATOM 632 C C . ALA A 1 80 ? 15.325 1.250 -4.575 1.00 68.94 80 ALA A C 1
ATOM 634 O O . ALA A 1 80 ? 15.591 0.995 -5.747 1.00 68.94 80 ALA A O 1
ATOM 635 N N . THR A 1 81 ? 15.170 2.504 -4.144 1.00 63.69 81 THR A N 1
ATOM 636 C CA . THR A 1 81 ? 15.385 3.680 -5.005 1.00 63.69 81 THR A CA 1
ATOM 637 C C . THR A 1 81 ? 16.873 4.000 -5.215 1.00 63.69 81 THR A C 1
ATOM 639 O O . THR A 1 81 ? 17.219 4.671 -6.183 1.00 63.69 81 THR A O 1
ATOM 642 N N . GLY A 1 82 ? 17.759 3.550 -4.316 1.00 60.53 82 GLY A N 1
ATOM 643 C CA . GLY A 1 82 ? 19.178 3.932 -4.283 1.00 60.53 82 GLY A CA 1
ATOM 644 C C . GLY A 1 82 ? 20.181 2.937 -4.887 1.00 60.53 82 GLY A C 1
ATOM 645 O O . GLY A 1 82 ? 21.315 3.335 -5.148 1.00 60.53 82 GLY A O 1
ATOM 646 N N . LYS A 1 83 ? 19.823 1.663 -5.110 1.00 53.22 83 LYS A N 1
ATOM 647 C CA . LYS A 1 83 ? 20.726 0.643 -5.685 1.00 53.22 83 LYS A CA 1
ATOM 648 C C . LYS A 1 83 ? 20.072 -0.153 -6.818 1.00 53.22 83 LYS A C 1
ATOM 650 O O . LYS A 1 83 ? 19.046 -0.789 -6.606 1.00 53.22 83 LYS A O 1
ATOM 655 N N . GLU A 1 84 ? 20.764 -0.145 -7.961 1.00 51.84 84 GLU A N 1
ATOM 656 C CA . GLU A 1 84 ? 20.587 -0.918 -9.203 1.00 51.84 84 GLU A CA 1
ATOM 657 C C . GLU A 1 84 ? 19.181 -0.995 -9.832 1.00 51.84 84 GLU A C 1
ATOM 659 O O . GLU A 1 84 ? 18.152 -1.191 -9.189 1.00 51.84 84 GLU A O 1
ATOM 664 N N . SER A 1 85 ? 19.159 -0.880 -11.163 1.00 54.12 85 SER A N 1
ATOM 665 C CA . SER A 1 85 ? 17.968 -0.706 -12.014 1.00 54.12 85 SER A CA 1
ATOM 666 C C . SER A 1 85 ? 16.838 -1.735 -11.822 1.00 54.12 85 SER A C 1
ATOM 668 O O . SER A 1 85 ? 15.691 -1.473 -12.189 1.00 54.12 85 SER A O 1
ATOM 670 N N . HIS A 1 86 ? 17.131 -2.895 -11.234 1.00 57.47 86 HIS A N 1
ATOM 671 C CA . HIS A 1 86 ? 16.185 -3.995 -11.048 1.00 57.47 86 HIS A CA 1
ATOM 672 C C . HIS A 1 86 ? 15.305 -3.814 -9.802 1.00 57.47 86 HIS A C 1
ATOM 674 O O . HIS A 1 86 ? 14.102 -4.076 -9.855 1.00 57.47 86 HIS A O 1
ATOM 680 N N . THR A 1 87 ? 15.865 -3.297 -8.704 1.00 60.84 87 THR A N 1
ATOM 681 C CA . THR A 1 87 ? 15.133 -3.104 -7.440 1.00 60.84 87 THR A CA 1
ATOM 682 C C . THR A 1 87 ? 14.161 -1.927 -7.539 1.00 60.84 87 THR A C 1
ATOM 684 O O . THR A 1 87 ? 13.005 -2.036 -7.127 1.00 60.84 87 THR A O 1
ATOM 687 N N . GLY A 1 88 ? 14.586 -0.831 -8.176 1.00 65.12 88 GLY A N 1
ATOM 688 C CA . GLY A 1 88 ? 13.741 0.346 -8.403 1.00 65.12 88 GLY A CA 1
ATOM 689 C C . GLY A 1 88 ? 12.528 0.049 -9.293 1.00 65.12 88 GLY A C 1
ATOM 690 O O . GLY A 1 88 ? 11.421 0.528 -9.031 1.00 65.12 88 GLY A O 1
ATOM 691 N N . ARG A 1 89 ? 12.703 -0.803 -10.314 1.00 67.94 89 ARG A N 1
ATOM 692 C CA . ARG A 1 89 ? 11.605 -1.232 -11.192 1.00 67.94 89 ARG A CA 1
ATOM 693 C C . ARG A 1 89 ? 10.583 -2.091 -10.452 1.00 67.94 89 ARG A C 1
ATOM 695 O O . ARG A 1 89 ? 9.390 -1.835 -10.582 1.00 67.94 89 ARG A O 1
ATOM 702 N N . ASN A 1 90 ? 11.029 -3.050 -9.642 1.00 70.06 90 ASN A N 1
ATOM 703 C CA . ASN A 1 90 ? 10.128 -3.896 -8.854 1.00 70.06 90 ASN A CA 1
ATOM 704 C C . ASN A 1 90 ? 9.331 -3.075 -7.830 1.00 70.06 90 ASN A C 1
ATOM 706 O O . ASN A 1 90 ? 8.128 -3.282 -7.684 1.00 70.06 90 ASN A O 1
ATOM 710 N N . LEU A 1 91 ? 9.967 -2.088 -7.187 1.00 77.69 91 LEU A N 1
ATOM 711 C CA . LEU A 1 91 ? 9.270 -1.161 -6.295 1.00 77.69 91 LEU A CA 1
ATOM 712 C C . LEU A 1 91 ? 8.230 -0.322 -7.049 1.00 77.69 91 LEU A C 1
ATOM 714 O O . LEU A 1 91 ? 7.116 -0.144 -6.569 1.00 77.69 91 LEU A O 1
ATOM 718 N N . THR A 1 92 ? 8.566 0.165 -8.244 1.00 73.50 92 THR A N 1
ATOM 719 C CA . THR A 1 92 ? 7.633 0.952 -9.064 1.00 73.50 92 THR A CA 1
ATOM 720 C C . THR A 1 92 ? 6.425 0.114 -9.484 1.00 73.50 92 THR A C 1
ATOM 722 O O . THR A 1 92 ? 5.298 0.595 -9.410 1.00 73.50 92 THR A O 1
ATOM 725 N N . LEU A 1 93 ? 6.635 -1.152 -9.860 1.00 77.81 93 LEU A N 1
ATOM 726 C CA . LEU A 1 93 ? 5.554 -2.090 -10.177 1.00 77.81 93 LEU A CA 1
ATOM 727 C C . LEU A 1 93 ? 4.662 -2.371 -8.961 1.00 77.81 93 LEU A C 1
ATOM 729 O O . LEU A 1 93 ? 3.439 -2.351 -9.090 1.00 77.81 93 LEU A O 1
ATOM 733 N N . LEU A 1 94 ? 5.252 -2.562 -7.776 1.00 80.94 94 LEU A N 1
ATOM 734 C CA . LEU A 1 94 ? 4.503 -2.732 -6.529 1.00 80.94 94 LEU A CA 1
ATOM 735 C C . LEU A 1 94 ? 3.639 -1.500 -6.222 1.00 80.94 94 LEU A C 1
ATOM 737 O O . LEU A 1 94 ? 2.443 -1.627 -5.965 1.00 80.94 94 LEU A O 1
ATOM 741 N N . LEU A 1 95 ? 4.225 -0.302 -6.294 1.00 80.00 95 LEU A N 1
ATOM 742 C CA . LEU A 1 95 ? 3.515 0.954 -6.045 1.00 80.00 95 LEU A CA 1
ATOM 743 C C . LEU A 1 95 ? 2.401 1.194 -7.070 1.00 80.00 95 LEU A C 1
ATOM 745 O O . LEU A 1 95 ? 1.306 1.610 -6.693 1.00 80.00 95 LEU A O 1
ATOM 749 N N . ALA A 1 96 ? 2.648 0.889 -8.346 1.00 79.38 96 ALA A N 1
ATOM 750 C CA . ALA A 1 96 ? 1.635 0.962 -9.392 1.00 79.38 96 ALA A CA 1
ATOM 751 C C . ALA A 1 96 ? 0.479 -0.015 -9.124 1.00 79.38 96 ALA A C 1
ATOM 753 O O . ALA A 1 96 ? -0.683 0.371 -9.237 1.00 79.38 96 ALA A O 1
ATOM 754 N N . GLY A 1 97 ? 0.778 -1.248 -8.702 1.00 82.62 97 GLY A N 1
ATOM 755 C CA . GLY A 1 97 ? -0.228 -2.239 -8.318 1.00 82.62 97 GLY A CA 1
ATOM 756 C C . GLY A 1 97 ? -1.094 -1.780 -7.144 1.00 82.62 97 GLY A C 1
ATOM 757 O O . GLY A 1 97 ? -2.318 -1.880 -7.211 1.00 82.62 97 GLY A O 1
ATOM 758 N N . ILE A 1 98 ? -0.485 -1.201 -6.103 1.00 80.81 98 ILE A N 1
ATOM 759 C CA . ILE A 1 98 ? -1.212 -0.641 -4.952 1.00 80.81 98 ILE A CA 1
ATOM 760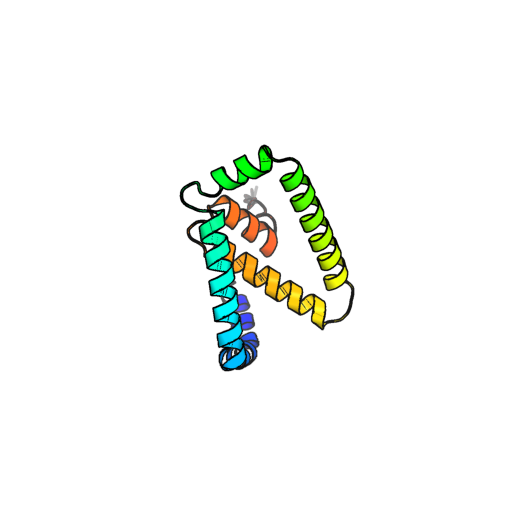 C C . ILE A 1 98 ? -2.090 0.540 -5.385 1.00 80.81 98 ILE A C 1
ATOM 762 O O . ILE A 1 98 ? -3.263 0.596 -5.021 1.00 80.81 98 ILE A O 1
ATOM 766 N N . ALA A 1 99 ? -1.557 1.464 -6.188 1.00 74.88 99 ALA A N 1
ATOM 767 C CA . ALA A 1 99 ? -2.299 2.625 -6.676 1.00 74.88 99 ALA A CA 1
ATOM 768 C C . ALA A 1 99 ? -3.521 2.218 -7.515 1.00 74.88 99 ALA A C 1
ATOM 770 O O . ALA A 1 99 ? -4.619 2.731 -7.297 1.00 74.88 99 ALA A O 1
ATOM 771 N N . LEU A 1 100 ? -3.351 1.261 -8.434 1.00 78.88 100 LEU A N 1
ATOM 772 C CA . LEU A 1 100 ? -4.453 0.689 -9.210 1.00 78.88 100 LEU A CA 1
ATOM 773 C C . LEU A 1 100 ? -5.454 -0.029 -8.298 1.00 78.88 100 LEU A C 1
ATOM 775 O O . LEU A 1 100 ? -6.658 0.177 -8.433 1.00 78.88 100 LEU A O 1
ATOM 779 N N . GLY A 1 101 ? -4.971 -0.802 -7.325 1.00 79.31 101 GLY A N 1
ATOM 780 C CA . GLY A 1 101 ? -5.812 -1.466 -6.333 1.00 79.31 101 GLY A CA 1
ATOM 781 C C . GLY A 1 101 ? -6.697 -0.484 -5.566 1.00 79.31 101 GLY A C 1
ATOM 782 O O . GLY A 1 101 ? -7.897 -0.698 -5.470 1.00 79.31 101 GLY A O 1
ATOM 783 N N . VAL A 1 102 ? -6.144 0.628 -5.079 1.00 77.56 102 VAL A N 1
ATOM 784 C CA . VAL A 1 102 ? -6.902 1.656 -4.343 1.00 77.56 102 VAL A CA 1
ATOM 785 C C . VAL A 1 102 ? -7.846 2.454 -5.254 1.00 77.56 102 VAL A C 1
ATOM 787 O O . VAL A 1 102 ? -8.948 2.808 -4.845 1.00 77.56 102 VAL A O 1
ATOM 790 N N . LEU A 1 103 ? -7.459 2.752 -6.496 1.00 69.81 103 LEU A N 1
ATOM 791 C CA . LEU A 1 103 ? -8.319 3.509 -7.414 1.00 69.81 103 LEU A CA 1
ATOM 792 C C . LEU A 1 103 ? -9.539 2.707 -7.873 1.00 69.81 103 LEU A C 1
ATOM 794 O O . LEU A 1 103 ? -10.637 3.260 -7.964 1.00 69.81 103 LEU A O 1
ATOM 798 N N . PHE A 1 104 ? -9.343 1.420 -8.159 1.00 68.50 104 PHE A N 1
ATOM 799 C CA . PHE A 1 104 ? -10.360 0.556 -8.756 1.00 68.50 104 PHE A CA 1
ATOM 800 C C . PHE A 1 104 ? -11.094 -0.332 -7.742 1.00 68.50 104 PHE A C 1
ATOM 802 O O . PHE A 1 104 ? -12.031 -1.032 -8.123 1.00 68.50 104 PHE A O 1
ATOM 809 N N . ASN A 1 105 ? -10.734 -0.289 -6.455 1.00 69.75 105 ASN A N 1
ATOM 810 C CA . ASN A 1 105 ? -11.483 -0.984 -5.413 1.00 69.75 105 ASN A CA 1
ATOM 811 C C . ASN A 1 105 ? -12.752 -0.179 -5.024 1.00 69.75 105 ASN A C 1
ATOM 813 O O . ASN A 1 105 ? -12.679 1.023 -4.737 1.00 69.75 105 ASN A O 1
ATOM 817 N N . PRO A 1 106 ? -13.947 -0.803 -5.035 1.00 59.84 106 PRO A N 1
ATOM 818 C CA . PRO A 1 106 ? -15.192 -0.152 -4.624 1.00 59.84 106 PRO A CA 1
ATOM 819 C C . PRO A 1 106 ? -15.285 0.112 -3.111 1.00 59.84 106 PRO A C 1
ATOM 821 O O . PRO A 1 106 ? -16.080 0.952 -2.704 1.00 59.84 106 PRO A O 1
ATOM 824 N N . VAL A 1 107 ? -14.484 -0.571 -2.286 1.00 63.34 107 VAL A N 1
ATOM 825 C CA . VAL A 1 107 ? -14.440 -0.408 -0.819 1.00 63.34 107 VAL A CA 1
ATOM 826 C C . VAL A 1 107 ? -13.633 0.830 -0.406 1.00 63.34 107 VAL A C 1
ATOM 828 O O . VAL A 1 107 ? -13.856 1.402 0.658 1.00 63.34 107 VAL A O 1
ATOM 831 N N . THR A 1 108 ? -12.703 1.279 -1.245 1.00 66.88 108 THR A N 1
ATOM 832 C CA . THR A 1 108 ? -11.900 2.485 -1.011 1.00 66.88 108 THR A CA 1
ATOM 833 C C . THR A 1 108 ? -12.684 3.740 -1.407 1.00 66.88 108 THR A C 1
ATOM 835 O O . THR A 1 108 ? -13.077 3.902 -2.565 1.00 66.88 108 THR A O 1
ATOM 838 N N . GLY A 1 109 ? -12.931 4.617 -0.428 1.00 68.38 109 GLY A N 1
ATOM 839 C CA . GLY A 1 109 ? -13.720 5.846 -0.578 1.00 68.38 109 GLY A CA 1
ATOM 840 C C . GLY A 1 109 ? -13.037 6.950 -1.397 1.00 68.38 109 GLY A C 1
ATOM 841 O O . GLY A 1 109 ? -11.898 6.809 -1.852 1.00 68.38 109 GLY A O 1
ATOM 842 N N . GLU A 1 110 ? -13.734 8.078 -1.578 1.00 72.38 110 GLU A N 1
ATOM 843 C CA . GLU A 1 110 ? -13.253 9.230 -2.367 1.00 72.38 110 GLU A CA 1
ATOM 844 C C . GLU A 1 110 ? -11.903 9.770 -1.881 1.00 72.38 110 GLU A C 1
ATOM 846 O O . GLU A 1 110 ? -11.052 10.137 -2.690 1.00 72.38 110 GLU A O 1
ATOM 851 N N . GLU A 1 111 ? -11.675 9.747 -0.571 1.00 72.12 111 GLU A N 1
ATOM 852 C CA . GLU A 1 111 ? -10.454 10.238 0.065 1.00 72.12 111 GLU A CA 1
ATOM 853 C C . GLU A 1 111 ? -9.222 9.401 -0.314 1.00 72.12 111 GLU A C 1
ATOM 855 O O . GLU A 1 111 ? -8.179 9.948 -0.670 1.00 72.12 111 GLU A O 1
ATOM 860 N N . SER A 1 112 ? -9.356 8.070 -0.360 1.00 74.44 112 SER A N 1
ATOM 861 C CA . SER A 1 112 ? -8.275 7.178 -0.799 1.00 74.44 112 SER A CA 1
ATOM 862 C C . SER A 1 112 ? -7.937 7.394 -2.275 1.00 74.44 112 SER A C 1
ATOM 864 O O . SER A 1 112 ? -6.766 7.414 -2.653 1.00 74.44 112 SER A O 1
ATOM 866 N N . ARG A 1 113 ? -8.952 7.617 -3.119 1.00 74.00 113 ARG A N 1
ATOM 867 C CA . ARG A 1 113 ? -8.755 7.925 -4.545 1.00 74.00 113 ARG A CA 1
ATOM 868 C C . ARG A 1 113 ? -8.076 9.276 -4.740 1.00 74.00 113 ARG A C 1
ATOM 870 O O . ARG A 1 113 ? -7.205 9.398 -5.602 1.00 74.00 113 ARG A O 1
ATOM 877 N N . ARG A 1 114 ? -8.455 10.273 -3.937 1.00 75.81 114 ARG A N 1
ATOM 878 C CA . ARG A 1 114 ? -7.846 11.604 -3.946 1.00 75.81 114 ARG A CA 1
ATOM 879 C C . ARG A 1 114 ? -6.377 11.537 -3.545 1.00 75.81 114 ARG A C 1
ATOM 881 O O . ARG A 1 114 ? -5.541 12.035 -4.287 1.00 75.81 114 ARG A O 1
ATOM 888 N N . TRP A 1 115 ? -6.061 10.820 -2.469 1.00 80.31 115 TRP A N 1
ATOM 889 C CA . TRP A 1 115 ? -4.686 10.593 -2.026 1.00 80.31 115 TRP A CA 1
ATOM 890 C C . TRP A 1 115 ? -3.816 9.941 -3.114 1.00 80.31 115 TRP A C 1
ATOM 892 O O . TRP A 1 115 ? -2.701 10.399 -3.374 1.00 80.31 115 TRP A O 1
ATOM 902 N N . VAL A 1 116 ? -4.329 8.915 -3.813 1.00 77.81 116 VAL A N 1
ATOM 903 C CA . VAL A 1 116 ? -3.599 8.310 -4.943 1.00 77.81 116 VAL A CA 1
ATOM 904 C C . VAL A 1 116 ? -3.409 9.322 -6.069 1.00 77.81 116 VAL A C 1
ATOM 906 O O . VAL A 1 116 ? -2.309 9.432 -6.609 1.00 77.81 116 VAL A O 1
ATOM 909 N N . ARG A 1 117 ? -4.458 10.075 -6.426 1.00 76.06 117 ARG A N 1
ATOM 910 C CA . ARG A 1 117 ? -4.383 11.082 -7.490 1.00 76.06 117 ARG A CA 1
ATOM 911 C C . ARG A 1 117 ? -3.328 12.141 -7.167 1.00 76.06 117 ARG A C 1
ATOM 913 O O . ARG A 1 117 ? -2.487 12.418 -8.012 1.00 76.06 117 ARG A O 1
ATOM 920 N N . GLU A 1 118 ? -3.314 12.657 -5.945 1.00 80.94 118 GLU A N 1
ATOM 921 C CA . GLU A 1 118 ? -2.328 13.640 -5.488 1.00 80.94 118 GLU A CA 1
ATOM 922 C C . GLU A 1 118 ? -0.899 13.086 -5.525 1.00 80.94 118 GLU A C 1
ATOM 924 O O . GLU A 1 118 ? 0.037 13.798 -5.885 1.00 80.94 118 GLU A O 1
ATOM 929 N N . LYS A 1 119 ? -0.701 11.802 -5.203 1.00 78.19 119 LYS A N 1
ATOM 930 C CA . LYS A 1 119 ? 0.627 11.177 -5.277 1.00 78.19 119 LYS A CA 1
ATOM 931 C C . LYS A 1 119 ? 1.104 10.869 -6.690 1.00 78.19 119 LYS A C 1
ATOM 933 O O . LYS A 1 119 ? 2.307 10.938 -6.927 1.00 78.19 119 LYS A O 1
ATOM 938 N N . VAL A 1 120 ? 0.198 10.531 -7.604 1.00 72.25 120 VAL A N 1
ATOM 939 C CA . VAL A 1 120 ? 0.532 10.191 -8.997 1.00 72.25 120 VAL A CA 1
ATOM 940 C C . VAL A 1 120 ? 0.661 11.440 -9.870 1.00 72.25 120 VAL A C 1
ATOM 942 O O . VAL A 1 120 ? 1.550 11.506 -10.716 1.00 72.25 120 VAL A O 1
ATOM 945 N N . PHE A 1 121 ? -0.211 12.429 -9.673 1.00 74.75 121 PHE A N 1
ATOM 946 C CA . PHE A 1 121 ? -0.320 13.610 -10.534 1.00 74.75 121 PHE A CA 1
ATOM 947 C C . PHE A 1 121 ? 0.177 14.904 -9.874 1.00 74.75 121 PHE A C 1
ATOM 949 O O . PHE A 1 121 ? 0.287 15.921 -10.556 1.00 74.75 121 PHE A O 1
ATOM 956 N N . GLY A 1 122 ? 0.528 14.867 -8.585 1.00 63.28 122 GLY A N 1
ATOM 957 C CA . GLY A 1 122 ? 0.820 16.056 -7.785 1.00 63.28 122 GLY A CA 1
ATOM 958 C C . GLY A 1 122 ? -0.455 16.686 -7.204 1.00 63.28 122 GLY A C 1
ATOM 959 O O . GLY A 1 122 ? -1.558 16.368 -7.657 1.00 63.28 122 GLY A O 1
ATOM 960 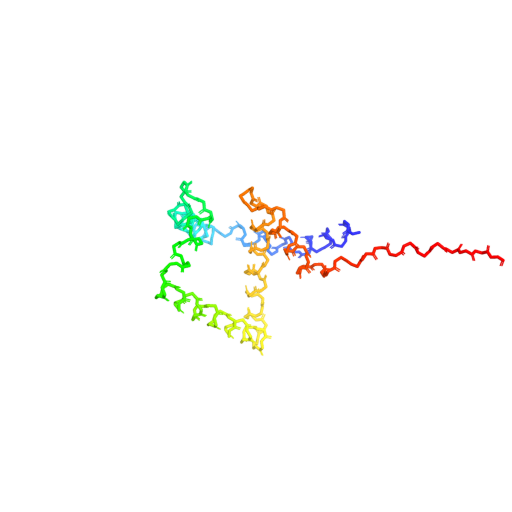N N . PRO A 1 123 ? -0.334 17.554 -6.179 1.00 59.09 123 PRO A N 1
ATOM 961 C CA . PRO A 1 123 ? -1.476 18.291 -5.644 1.00 59.09 123 PRO A CA 1
ATOM 962 C C . PRO A 1 123 ? -2.140 19.097 -6.767 1.00 59.09 123 PRO A C 1
ATOM 964 O O . PRO A 1 123 ? -1.448 19.751 -7.550 1.00 59.09 123 PRO A O 1
ATOM 967 N N . GLU A 1 124 ? -3.471 19.034 -6.863 1.00 54.81 124 GLU A N 1
ATOM 968 C CA . GLU A 1 124 ? -4.223 19.812 -7.851 1.00 54.81 124 GLU A CA 1
ATOM 969 C C . GLU A 1 124 ? -3.983 21.304 -7.559 1.00 54.81 124 GLU A C 1
ATOM 971 O O . GLU A 1 124 ? -4.488 21.834 -6.569 1.00 54.81 124 GLU A O 1
ATOM 976 N N . GLN A 1 125 ? -3.160 21.979 -8.373 1.00 52.72 125 GLN A N 1
ATOM 977 C CA . GLN A 1 125 ? -3.059 23.435 -8.299 1.00 52.72 125 GLN A CA 1
ATOM 978 C C . GLN A 1 125 ? -4.441 23.997 -8.653 1.00 52.72 125 GLN A C 1
ATOM 980 O O . GLN A 1 125 ? -4.957 23.651 -9.722 1.00 52.72 125 GLN A O 1
ATOM 985 N N . PRO A 1 126 ? -5.072 24.804 -7.780 1.00 48.41 126 PRO A N 1
ATOM 986 C CA . PRO A 1 126 ? -6.348 25.415 -8.106 1.00 48.41 126 PRO A CA 1
ATOM 987 C C . PRO A 1 126 ? -6.146 26.250 -9.367 1.00 48.41 126 PRO A C 1
ATOM 989 O O . PRO A 1 126 ? -5.214 27.046 -9.448 1.00 48.41 126 PRO A O 1
ATOM 992 N N . PHE A 1 127 ? -6.978 26.011 -10.376 1.00 42.88 127 PHE A N 1
ATOM 993 C CA . PHE A 1 127 ? -6.962 26.760 -11.625 1.00 42.88 127 PHE A CA 1
ATOM 994 C C . PHE A 1 127 ? -7.280 28.220 -11.285 1.00 42.88 127 PHE A C 1
ATOM 996 O O . PHE A 1 127 ? -8.439 28.586 -11.091 1.00 42.88 127 PHE A O 1
ATOM 1003 N N . GLU A 1 128 ? -6.246 29.041 -11.134 1.00 37.06 128 GLU A N 1
ATOM 1004 C CA . GLU A 1 128 ? -6.397 30.479 -11.011 1.00 37.06 128 GLU A CA 1
ATOM 1005 C C . GLU A 1 128 ? -6.851 30.959 -12.390 1.00 37.06 128 GLU A C 1
ATOM 1007 O O . GLU A 1 128 ? -6.094 30.953 -13.362 1.00 37.06 128 GLU A O 1
ATOM 1012 N N . TYR A 1 129 ? -8.144 31.264 -12.511 1.00 42.62 129 TYR A N 1
ATOM 1013 C CA . TYR A 1 129 ? -8.636 32.027 -13.644 1.00 42.62 129 TYR A CA 1
ATOM 1014 C C . TYR A 1 129 ? -7.947 33.385 -13.570 1.00 42.62 129 TYR A C 1
ATOM 1016 O O . TYR A 1 129 ? -8.407 34.287 -12.870 1.00 42.62 129 TYR A O 1
ATOM 1024 N N . GLU A 1 130 ? -6.845 33.532 -14.299 1.00 45.94 130 GLU A N 1
ATOM 1025 C CA . GLU A 1 130 ? -6.308 34.835 -14.641 1.00 45.94 130 GLU A CA 1
ATOM 1026 C C . GLU A 1 130 ? -7.331 35.487 -15.581 1.00 45.94 130 GLU A C 1
ATOM 1028 O O . GLU A 1 130 ? -7.301 35.372 -16.806 1.00 45.94 130 GLU A O 1
ATOM 1033 N N . SER A 1 131 ? -8.344 36.096 -14.964 1.00 45.62 131 SER A N 1
ATOM 1034 C CA . SER A 1 131 ? -9.246 37.048 -15.586 1.00 45.62 131 SER A CA 1
ATOM 1035 C C . SER A 1 131 ? -8.376 38.210 -16.053 1.00 45.62 131 SER A C 1
ATOM 1037 O O . SER A 1 131 ? -8.150 39.167 -15.310 1.00 45.62 131 SER A O 1
ATOM 1039 N N . GLY A 1 132 ? -7.860 38.096 -17.277 1.00 43.06 132 GLY A N 1
ATOM 1040 C CA . GLY A 1 132 ? -7.167 39.157 -17.988 1.00 43.06 132 GLY A CA 1
ATOM 1041 C C . GLY A 1 132 ? -8.077 40.373 -18.092 1.00 43.06 132 GLY A C 1
ATOM 1042 O O . GLY A 1 132 ? -8.896 40.484 -19.002 1.00 43.06 132 GLY A O 1
ATOM 1043 N N . ASN A 1 133 ? -7.946 41.275 -17.126 1.00 49.12 133 ASN A N 1
ATOM 1044 C CA . ASN A 1 133 ? -8.639 42.546 -17.104 1.00 49.12 133 ASN A CA 1
ATOM 1045 C C . ASN A 1 133 ? -7.855 43.487 -18.026 1.00 49.12 133 ASN A C 1
ATOM 1047 O O . ASN A 1 133 ? -6.929 44.172 -17.595 1.00 49.12 133 ASN A O 1
ATOM 1051 N N . GLN A 1 134 ? -8.179 43.451 -19.320 1.00 48.72 134 GLN A N 1
ATOM 1052 C CA . GLN A 1 134 ? -7.735 44.470 -20.266 1.00 48.72 134 GLN A CA 1
ATOM 1053 C C . GLN A 1 134 ? -8.441 45.786 -19.914 1.00 48.72 134 GLN A C 1
ATOM 1055 O O . GLN A 1 134 ? -9.671 45.861 -19.937 1.00 48.72 134 GLN A O 1
ATOM 1060 N N . LYS A 1 135 ? -7.655 46.806 -19.572 1.00 40.84 135 LYS A N 1
ATOM 1061 C CA . LYS A 1 135 ? -8.049 48.213 -19.643 1.00 40.84 135 LYS A CA 1
ATOM 1062 C C . LYS A 1 135 ? -7.197 48.904 -20.690 1.00 40.84 135 LYS A C 1
ATOM 1064 O O . LYS A 1 135 ? -5.997 48.560 -20.759 1.00 40.84 135 LYS A O 1
#

Mean predicted aligned error: 12.65 Å

Sequence (135 aa):
MRDKARDTVESARPYVERFASDEDLHDHVKAAYSSARRIYDELIGPSGATGIAMKVARDKDLQDELRNVVEELREAGKRATGKESHTGRNLTLLLAGIALGVLFNPVTGEESRRWVREKVFGPEQPFEYESGNQK

Foldseek 3Di:
DVVVVVVVCVVCVVVCVVQVPPPVNVVVVVVVVVVVVVVVCVQQPPVGPVVNVVVCVVDPVSVVVVVVVVVVVVVLQVVLCVDDPPSVVVVVVVLVVVLCCLCPDPSRDPVSVQVSCCVVPNDPDPPPPPPPPDD